Protein AF-A0A6I2R830-F1 (afdb_monomer_lite)

Sequence (159 aa):
MKRFVAVYDEAAVRDTQICKEDPNSVSPEMDDVWEDWPNAPVYIGLFAGVDEAGATKAACETESCDANCIRLIPVGDYDEEFHYLLKFAAGAEFWTNGLPAEHLRALWMSYCFHEALTVDMPEYAAKLEILFNHLPDDHSGIWWTSFQEFAKIMGKWLR

Foldseek 3Di:
DWKWFKWFFQDQQPDDWDFQDDPVVDDPPPVVRIDGPRGDTHTQDMFDDPDPVRRLVVSCVSVVDDSVRIDIDTPDPDPVLLVVLLVLQQPDDLLDQCPSVVVSLVSLVVSCVVVVNALPDPVNVVSLVVSVVSHDPPNVNDDDDDSVSSSCVSRVPGD

Secondary structure (DSSP, 8-state):
-EEEEEEEEEEESSS-EEESS-TTTS-TT-TTTEEE-TTEEEEEEEEEESSHHHHHHHHHHHHT--GGGEEEEEE-S--HHHHHHHHHHHHS-TTSSSHHHHHHHHHHHHHHHHTT--TT-HHHHHHHHHHHHTS-S--TTSS--SHHHHHHHHTTT--

Structure (mmCIF, N/CA/C/O backbone):
data_AF-A0A6I2R830-F1
#
_entry.id   AF-A0A6I2R830-F1
#
loop_
_atom_site.group_PDB
_atom_site.id
_atom_site.type_symbol
_atom_site.label_atom_id
_atom_site.label_alt_id
_atom_site.label_comp_id
_atom_site.label_asym_id
_atom_site.label_entity_id
_atom_site.label_seq_id
_atom_site.pdbx_PDB_ins_code
_atom_site.Cartn_x
_atom_site.Cartn_y
_atom_site.Cartn_z
_atom_site.occupancy
_atom_site.B_iso_or_equiv
_atom_site.auth_seq_id
_atom_site.auth_comp_id
_atom_site.auth_asym_id
_atom_site.auth_atom_id
_atom_site.pdbx_PDB_model_num
ATOM 1 N N . MET A 1 1 ? -2.235 -2.414 12.920 1.00 67.62 1 MET A N 1
ATOM 2 C CA . MET A 1 1 ? -3.506 -3.158 13.064 1.00 67.62 1 MET A CA 1
ATOM 3 C C . MET A 1 1 ? -3.464 -4.251 12.016 1.00 67.62 1 MET A C 1
ATOM 5 O O . MET A 1 1 ? -3.123 -3.935 10.886 1.00 67.62 1 MET A O 1
ATOM 9 N N . LYS A 1 2 ? -3.672 -5.513 12.387 1.00 75.81 2 LYS A N 1
ATOM 10 C CA . LYS A 1 2 ? -3.522 -6.642 11.463 1.00 75.81 2 LYS A CA 1
ATOM 11 C C . LYS A 1 2 ? -4.785 -6.801 10.632 1.00 75.81 2 LYS A C 1
ATOM 13 O O . LYS A 1 2 ? -5.882 -6.621 11.163 1.00 75.81 2 LYS A O 1
ATOM 18 N N . ARG A 1 3 ? -4.628 -7.119 9.349 1.00 83.31 3 ARG A N 1
ATOM 19 C CA . ARG A 1 3 ? -5.740 -7.359 8.426 1.00 83.31 3 ARG A CA 1
ATOM 20 C C . ARG A 1 3 ? -5.916 -8.856 8.220 1.00 83.31 3 ARG A C 1
ATOM 22 O O . ARG A 1 3 ? -4.949 -9.598 8.072 1.00 83.31 3 ARG A O 1
ATOM 29 N N . PHE A 1 4 ? -7.163 -9.288 8.194 1.00 88.44 4 PHE A N 1
ATOM 30 C CA . PHE A 1 4 ? -7.533 -10.679 8.016 1.00 88.44 4 PHE A CA 1
ATOM 31 C C . PHE A 1 4 ? -8.653 -10.770 6.992 1.00 88.44 4 PHE A C 1
ATOM 33 O O . PHE A 1 4 ? -9.605 -9.989 7.021 1.00 88.44 4 PHE A O 1
ATOM 40 N N . VAL A 1 5 ? -8.554 -11.750 6.104 1.00 89.19 5 VAL A N 1
ATOM 41 C CA . VAL A 1 5 ? -9.709 -12.230 5.353 1.00 89.19 5 VAL A CA 1
ATOM 42 C C . VAL A 1 5 ? -10.412 -13.252 6.236 1.00 89.19 5 VAL A C 1
ATOM 44 O O . VAL A 1 5 ? -9.816 -14.267 6.593 1.00 89.19 5 VAL A O 1
ATOM 47 N N . ALA A 1 6 ? -11.659 -12.975 6.609 1.00 90.44 6 ALA A N 1
ATOM 48 C CA . ALA A 1 6 ? -12.495 -13.935 7.314 1.00 90.44 6 ALA A CA 1
ATOM 49 C C . ALA A 1 6 ? -13.254 -14.791 6.300 1.00 90.44 6 ALA A C 1
ATOM 51 O O . ALA A 1 6 ? -13.840 -14.275 5.342 1.00 90.44 6 ALA A O 1
ATOM 52 N N . VAL A 1 7 ? -13.244 -16.100 6.525 1.00 89.75 7 VAL A N 1
ATOM 53 C CA . VAL A 1 7 ? -14.025 -17.065 5.755 1.00 89.75 7 VAL A CA 1
ATOM 54 C C . VAL A 1 7 ? -14.769 -17.998 6.695 1.00 89.75 7 VAL A C 1
ATOM 56 O O . VAL A 1 7 ? -14.297 -18.257 7.804 1.00 89.75 7 VAL A O 1
ATOM 59 N N . TYR A 1 8 ? -15.899 -18.537 6.248 1.00 86.31 8 TYR A N 1
ATOM 60 C CA . TYR A 1 8 ? -16.500 -19.673 6.932 1.00 86.31 8 TYR A CA 1
ATOM 61 C C . TYR A 1 8 ? -15.624 -20.913 6.750 1.00 86.31 8 TYR A C 1
ATOM 63 O O . TYR A 1 8 ? -15.217 -21.227 5.624 1.00 86.31 8 TYR A O 1
ATOM 71 N N . ASP A 1 9 ? -15.345 -21.610 7.846 1.00 71.06 9 ASP A N 1
ATOM 72 C CA . ASP A 1 9 ? -14.693 -22.914 7.809 1.00 71.06 9 ASP A CA 1
ATOM 73 C C . ASP A 1 9 ? -15.741 -23.952 7.373 1.00 71.06 9 ASP A C 1
ATOM 75 O O . ASP A 1 9 ? -16.744 -24.159 8.051 1.00 71.06 9 ASP A O 1
ATOM 79 N N . GLU A 1 10 ? -15.544 -24.535 6.186 1.00 64.75 10 GLU A N 1
ATOM 80 C CA . GLU A 1 10 ? -16.333 -25.662 5.655 1.00 64.75 10 GLU A CA 1
ATOM 81 C C . GLU A 1 10 ? -17.844 -25.406 5.436 1.00 64.75 10 GLU A C 1
ATOM 83 O O . GLU A 1 10 ? -18.690 -26.174 5.893 1.00 64.75 10 GLU A O 1
ATOM 88 N N . ALA A 1 11 ? -18.212 -24.350 4.695 1.00 59.91 11 ALA A N 1
ATOM 89 C CA . ALA A 1 11 ? -19.629 -23.997 4.492 1.00 59.91 11 ALA A CA 1
ATOM 90 C C . ALA A 1 11 ? -20.134 -23.947 3.035 1.00 59.91 11 ALA A C 1
ATOM 92 O O . ALA A 1 11 ? -21.347 -23.867 2.828 1.00 59.91 11 ALA A O 1
ATOM 93 N N . ALA A 1 12 ? -19.275 -23.992 2.010 1.00 54.06 12 ALA A N 1
ATOM 94 C CA . ALA A 1 12 ? -19.764 -23.994 0.629 1.00 54.06 12 ALA A CA 1
ATOM 95 C C . ALA A 1 12 ? -20.091 -25.419 0.187 1.00 54.06 12 ALA A C 1
ATOM 97 O O . ALA A 1 12 ? -19.193 -26.216 -0.064 1.00 54.06 12 ALA A O 1
ATOM 98 N N . VAL A 1 13 ? -21.382 -25.724 0.068 1.00 54.75 13 VAL A N 1
ATOM 99 C CA . VAL A 1 13 ? -21.826 -27.078 -0.290 1.00 54.75 13 VAL A CA 1
ATOM 100 C C . VAL A 1 13 ? -22.291 -27.212 -1.744 1.00 54.75 13 VAL A C 1
ATOM 102 O O . VAL A 1 13 ? -22.621 -28.330 -2.124 1.00 54.75 13 VAL A O 1
ATOM 105 N N . ARG A 1 14 ? -22.371 -26.133 -2.552 1.00 55.69 14 ARG A N 1
ATOM 106 C CA . ARG A 1 14 ? -22.975 -26.212 -3.910 1.00 55.69 14 ARG A CA 1
ATOM 107 C C . ARG A 1 14 ? -22.500 -25.243 -5.005 1.00 55.69 14 ARG A C 1
ATOM 109 O O . ARG A 1 14 ? -22.573 -25.621 -6.162 1.00 55.69 14 ARG A O 1
ATOM 116 N N . ASP A 1 15 ? -22.038 -24.030 -4.689 1.00 64.06 15 ASP A N 1
ATOM 117 C CA . ASP A 1 15 ? -21.883 -22.977 -5.724 1.00 64.06 15 ASP A CA 1
ATOM 118 C C . ASP A 1 15 ? -20.433 -22.720 -6.176 1.00 64.06 15 ASP A C 1
ATOM 120 O O . ASP A 1 15 ? -20.178 -21.839 -6.997 1.00 64.06 15 ASP A O 1
ATOM 124 N N . THR A 1 16 ? -19.470 -23.485 -5.656 1.00 72.19 16 THR A N 1
ATOM 125 C CA . THR A 1 16 ? -18.060 -23.393 -6.058 1.00 72.19 16 THR A CA 1
ATOM 126 C C . THR A 1 16 ? -17.653 -24.691 -6.725 1.00 72.19 16 THR A C 1
ATOM 128 O O . THR A 1 16 ? -17.671 -25.736 -6.078 1.00 72.19 16 THR A O 1
ATOM 131 N N . GLN A 1 17 ? -17.242 -24.616 -7.990 1.00 78.19 17 GLN A N 1
ATOM 132 C CA . GLN A 1 17 ? -16.786 -25.771 -8.755 1.00 78.19 17 GLN A CA 1
ATOM 133 C C . GLN A 1 17 ? -15.303 -25.660 -9.108 1.00 78.19 17 GLN A C 1
ATOM 135 O O . GLN A 1 17 ? -14.775 -24.564 -9.305 1.00 78.19 17 GLN A O 1
ATOM 140 N N . ILE A 1 18 ? -14.630 -26.804 -9.195 1.00 82.56 18 ILE A N 1
ATOM 141 C CA . ILE A 1 18 ? -13.257 -26.924 -9.680 1.00 82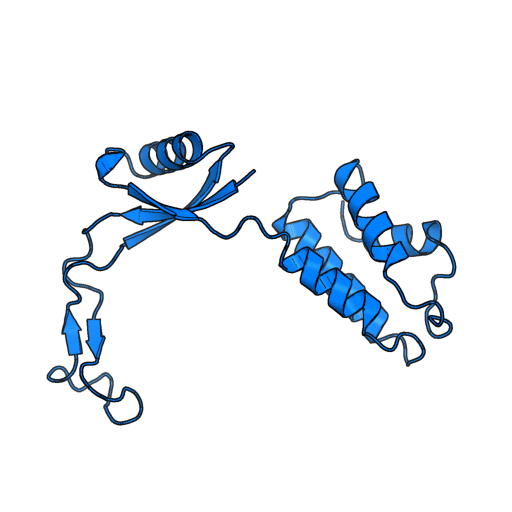.56 18 ILE A CA 1
ATOM 142 C C . ILE A 1 18 ? -13.233 -27.734 -10.978 1.00 82.56 18 ILE A C 1
ATOM 144 O O . ILE A 1 18 ? -13.949 -28.725 -11.120 1.00 82.56 18 ILE A O 1
ATOM 148 N N . CYS A 1 19 ? -12.398 -27.311 -11.925 1.00 84.94 19 CYS A N 1
ATOM 149 C CA . CYS A 1 19 ? -12.119 -28.078 -13.133 1.00 84.94 19 CYS A CA 1
ATOM 150 C C . CYS A 1 19 ? -11.105 -29.183 -12.818 1.00 84.94 19 CYS A C 1
ATOM 152 O O . CYS A 1 19 ? -10.043 -28.910 -12.255 1.00 84.94 19 CYS A O 1
ATOM 154 N N . LYS A 1 20 ? -11.412 -30.423 -13.209 1.00 85.38 20 LYS A N 1
ATOM 155 C CA . LYS A 1 20 ? -10.504 -31.576 -13.059 1.00 85.38 20 LYS A CA 1
ATOM 156 C C . LYS A 1 20 ? -9.423 -31.657 -14.134 1.00 85.38 20 LYS A C 1
ATOM 158 O O . LYS A 1 20 ? -8.455 -32.398 -13.969 1.00 85.38 20 LYS A O 1
ATOM 163 N N . GLU A 1 21 ? -9.603 -30.931 -15.230 1.00 86.38 21 GLU A N 1
ATOM 164 C CA . GLU A 1 21 ? -8.720 -30.936 -16.397 1.00 86.38 21 GLU A CA 1
ATOM 165 C C . GLU A 1 21 ? -8.015 -29.583 -16.589 1.00 86.38 21 GLU A C 1
ATOM 167 O O . GLU A 1 21 ? -8.126 -28.685 -15.752 1.00 86.38 21 GLU A O 1
ATOM 172 N N . ASP A 1 22 ? -7.258 -29.429 -17.681 1.00 81.12 22 ASP A N 1
ATOM 173 C CA . ASP A 1 22 ? -6.645 -28.145 -18.027 1.00 81.12 22 ASP A CA 1
ATOM 174 C C . ASP A 1 22 ? -7.748 -27.139 -18.410 1.00 81.12 22 ASP A C 1
ATOM 176 O O . ASP A 1 22 ? -8.406 -27.330 -19.440 1.00 81.12 22 ASP A O 1
ATOM 180 N N . PRO A 1 23 ? -7.935 -26.048 -17.642 1.00 76.62 23 PRO A N 1
ATOM 181 C CA . PRO A 1 23 ? -8.998 -25.073 -17.880 1.00 76.62 23 PRO A CA 1
ATOM 182 C C . PRO A 1 23 ? -8.865 -24.338 -19.220 1.00 76.62 23 PRO A C 1
ATOM 184 O O . PRO A 1 23 ? -9.827 -23.732 -19.678 1.00 76.62 23 PRO A O 1
ATOM 187 N N . ASN A 1 24 ? -7.700 -24.387 -19.876 1.00 82.75 24 ASN A N 1
ATOM 188 C CA . ASN A 1 24 ? -7.515 -23.818 -21.216 1.00 82.75 24 ASN A CA 1
ATOM 189 C C . ASN A 1 24 ? -7.965 -24.763 -22.339 1.00 82.75 24 ASN A C 1
ATOM 191 O O . ASN A 1 24 ? -7.975 -24.371 -23.507 1.00 82.75 24 ASN A O 1
ATOM 195 N N . SER A 1 25 ? -8.288 -26.011 -21.999 1.00 82.38 25 SER A N 1
ATOM 196 C CA . SER A 1 25 ? -8.618 -27.079 -22.945 1.00 82.38 25 SER A CA 1
ATOM 197 C C . SER A 1 25 ? -10.085 -27.517 -22.900 1.00 82.38 25 SER A C 1
ATOM 199 O O . SER A 1 25 ? -10.516 -28.262 -23.779 1.00 82.38 25 SER A O 1
ATOM 201 N N . VAL A 1 26 ? -10.861 -27.024 -21.927 1.00 80.12 26 VAL A N 1
ATOM 202 C CA . VAL A 1 26 ? -12.262 -27.403 -21.701 1.00 80.12 26 VAL A CA 1
ATOM 203 C C . VAL A 1 26 ? -13.182 -26.183 -21.628 1.00 80.12 26 VAL A C 1
ATOM 205 O O . VAL A 1 26 ? -12.778 -25.101 -21.206 1.00 80.12 26 VAL A O 1
ATOM 208 N N . SER A 1 27 ? -14.433 -26.349 -22.065 1.00 79.81 27 SER A N 1
ATOM 209 C CA . SER A 1 27 ? -15.447 -25.289 -22.001 1.00 79.81 27 SER A CA 1
ATOM 210 C C . SER A 1 27 ? -16.089 -25.223 -20.607 1.00 79.81 27 SER A C 1
ATOM 212 O O . SER A 1 27 ? -16.336 -26.270 -20.005 1.00 79.81 27 SER A O 1
ATOM 214 N N . PRO A 1 28 ? -16.462 -24.028 -20.111 1.00 75.00 28 PRO A N 1
ATOM 215 C CA . PRO A 1 28 ? -17.304 -23.884 -18.920 1.00 75.00 28 PRO A CA 1
ATOM 216 C C . PRO A 1 28 ? -18.681 -24.558 -19.035 1.00 75.00 28 PRO A C 1
ATOM 218 O O . PRO A 1 28 ? -19.337 -24.765 -18.027 1.00 75.00 28 PRO A O 1
ATOM 221 N N . GLU A 1 29 ? -19.130 -24.884 -20.250 1.00 80.31 29 GLU A N 1
ATOM 222 C CA . GLU A 1 29 ? -20.425 -25.536 -20.508 1.00 80.31 29 GLU A CA 1
ATOM 223 C C . GLU A 1 29 ? -20.364 -27.076 -20.416 1.00 80.31 29 GLU A C 1
ATOM 225 O O . GLU A 1 29 ? -21.377 -27.751 -20.593 1.00 80.31 29 GLU A O 1
ATOM 230 N N . MET A 1 30 ? -19.175 -27.652 -20.202 1.00 82.94 30 MET A N 1
ATOM 231 C CA . MET A 1 30 ? -18.969 -29.100 -20.096 1.00 82.94 30 MET A CA 1
ATOM 232 C C . MET A 1 30 ? -19.116 -29.568 -18.644 1.00 82.94 30 MET A C 1
ATOM 234 O O . MET A 1 30 ? -18.125 -29.733 -17.941 1.00 82.94 30 MET A O 1
ATOM 238 N N . ASP A 1 31 ? -20.350 -29.782 -18.187 1.00 76.38 31 ASP A N 1
ATOM 239 C CA . ASP A 1 31 ? -20.673 -30.144 -16.792 1.00 76.38 31 ASP A CA 1
ATOM 240 C C . ASP A 1 31 ? -19.952 -31.403 -16.253 1.00 76.38 31 ASP A C 1
ATOM 242 O O . ASP A 1 31 ? -19.909 -31.622 -15.046 1.00 76.38 31 ASP A O 1
ATOM 246 N N . ASP A 1 32 ? -19.389 -32.256 -17.111 1.00 83.75 32 ASP A N 1
ATOM 247 C CA . ASP A 1 32 ? -18.705 -33.496 -16.733 1.00 83.75 32 ASP A CA 1
ATOM 248 C C . ASP A 1 32 ? -17.271 -33.300 -16.212 1.00 83.75 32 ASP A C 1
ATOM 250 O O . ASP A 1 32 ? -16.761 -34.162 -15.488 1.00 83.75 32 ASP A O 1
ATOM 254 N N . VAL A 1 33 ? -16.629 -32.173 -16.537 1.00 85.19 33 VAL A N 1
ATOM 255 C CA . VAL A 1 33 ? -15.257 -31.857 -16.091 1.00 85.19 33 VAL A CA 1
ATOM 256 C C . VAL A 1 33 ? -15.205 -30.932 -14.871 1.00 85.19 33 VAL A C 1
ATOM 258 O O . VAL A 1 33 ? -14.132 -30.756 -14.282 1.00 85.19 33 VAL A O 1
ATOM 261 N N . TRP A 1 34 ? -16.351 -30.380 -14.465 1.00 82.62 34 TRP A N 1
ATOM 262 C CA . TRP A 1 34 ? -16.500 -29.525 -13.289 1.00 82.62 34 TRP A CA 1
ATOM 263 C C . TRP A 1 34 ? -17.109 -30.322 -12.132 1.00 82.62 34 TRP A C 1
ATOM 265 O O . TRP A 1 34 ? -18.086 -31.045 -12.303 1.00 82.62 34 TRP A O 1
ATOM 275 N N . GLU A 1 35 ? -16.531 -30.215 -10.936 1.00 84.56 35 GLU A N 1
ATOM 276 C CA . GLU A 1 35 ? -17.117 -30.797 -9.723 1.00 84.56 35 GLU A CA 1
ATOM 277 C C . GLU A 1 35 ? -17.246 -29.769 -8.612 1.00 84.56 35 GLU A C 1
ATOM 279 O O . GLU A 1 35 ? -16.411 -28.873 -8.494 1.00 84.56 35 GLU A O 1
ATOM 284 N N . ASP A 1 36 ? -18.255 -29.939 -7.762 1.00 81.38 36 ASP A N 1
ATOM 285 C CA . ASP A 1 36 ? -18.412 -29.133 -6.557 1.00 81.38 36 ASP A CA 1
ATOM 286 C C . ASP A 1 36 ? -17.196 -29.318 -5.647 1.00 81.38 36 ASP A C 1
ATOM 288 O O . ASP A 1 36 ? -16.765 -30.438 -5.366 1.00 81.38 36 ASP A O 1
ATOM 292 N N . TRP A 1 37 ? -16.650 -28.210 -5.157 1.00 77.12 37 TRP A N 1
ATOM 293 C CA . TRP A 1 37 ? -15.570 -28.223 -4.187 1.00 77.12 37 TRP A CA 1
ATOM 294 C C . TRP A 1 37 ? -16.172 -28.304 -2.772 1.00 77.12 37 TRP A C 1
ATOM 296 O O . TRP A 1 37 ? -16.682 -27.299 -2.269 1.00 77.12 37 TRP A O 1
ATOM 306 N N . PRO A 1 38 ? -16.117 -29.471 -2.098 1.00 69.12 38 PRO A N 1
ATOM 307 C CA . PRO A 1 38 ? -16.960 -29.766 -0.934 1.00 69.12 38 PRO A CA 1
ATOM 308 C C . PRO A 1 38 ? -16.635 -28.934 0.313 1.00 69.12 38 PRO A C 1
ATOM 310 O O . PRO A 1 38 ? -17.477 -28.808 1.195 1.00 69.12 38 PRO A O 1
ATOM 313 N N . ASN A 1 39 ? -15.433 -28.356 0.382 1.00 72.69 39 ASN A N 1
ATOM 314 C CA . ASN A 1 39 ? -14.953 -27.585 1.530 1.00 72.69 39 ASN A CA 1
ATOM 315 C C . ASN A 1 39 ? -14.524 -26.179 1.095 1.00 72.69 39 ASN A C 1
ATOM 317 O O . ASN A 1 39 ? -13.437 -25.714 1.453 1.00 72.69 39 ASN A O 1
ATOM 321 N N . ALA A 1 40 ? -15.305 -25.521 0.233 1.00 75.38 40 ALA A N 1
ATOM 322 C CA . ALA A 1 40 ? -14.897 -24.206 -0.260 1.00 75.38 40 ALA A CA 1
ATOM 323 C C . ALA A 1 40 ? -15.077 -23.192 0.871 1.00 75.38 40 ALA A C 1
ATOM 325 O O . ALA A 1 40 ? -16.165 -23.109 1.449 1.00 75.38 40 ALA A O 1
ATOM 326 N N . PRO A 1 41 ? -14.028 -22.428 1.220 1.00 76.94 41 PRO A N 1
ATOM 327 C CA . PRO A 1 41 ? -14.185 -21.354 2.179 1.00 76.94 41 PRO A CA 1
ATOM 328 C C . PRO A 1 41 ? -15.111 -20.297 1.576 1.00 76.94 41 PRO A C 1
ATOM 330 O O . PRO A 1 41 ? -14.887 -19.829 0.459 1.00 76.94 41 PRO A O 1
ATOM 333 N N . VAL A 1 42 ? -16.150 -19.916 2.314 1.00 83.38 42 VAL A N 1
ATOM 334 C CA . VAL A 1 42 ? -17.056 -18.840 1.895 1.00 83.38 42 VAL A CA 1
ATOM 335 C C . VAL A 1 42 ? -16.499 -17.528 2.418 1.00 83.38 42 VAL A C 1
ATOM 337 O O . VAL A 1 42 ? -16.301 -17.384 3.623 1.00 83.38 42 VAL A O 1
ATOM 340 N N . TYR A 1 43 ? -16.227 -16.583 1.520 1.00 84.75 43 TYR A N 1
ATOM 341 C CA . TYR A 1 43 ? -15.749 -15.256 1.894 1.00 84.75 43 TYR A CA 1
ATOM 342 C C . TYR A 1 43 ? -16.803 -14.512 2.718 1.00 84.75 43 TYR A C 1
ATOM 344 O O . TYR A 1 43 ? -17.932 -14.347 2.264 1.00 84.75 43 TYR A O 1
ATOM 352 N N . ILE A 1 44 ? -16.411 -14.051 3.906 1.00 87.06 44 ILE A N 1
ATOM 353 C CA . ILE A 1 44 ? -17.243 -13.203 4.767 1.00 87.06 44 ILE A CA 1
ATOM 354 C C . ILE A 1 44 ? -16.890 -11.736 4.519 1.00 87.06 44 ILE A C 1
ATOM 356 O O . ILE A 1 44 ? -17.749 -10.913 4.217 1.00 87.06 44 ILE A O 1
ATOM 360 N N . GLY A 1 45 ? -15.605 -11.392 4.648 1.00 85.50 45 GLY A N 1
ATOM 361 C CA . GLY A 1 45 ? -15.181 -9.998 4.617 1.00 85.50 45 GLY A CA 1
ATOM 362 C C . GLY A 1 45 ? -13.717 -9.777 4.979 1.00 85.50 45 GLY A C 1
ATOM 363 O O . GLY A 1 45 ? -12.980 -10.702 5.331 1.00 85.50 45 GLY A O 1
ATOM 364 N N . LEU A 1 46 ? -13.306 -8.512 4.894 1.00 88.31 46 LEU A N 1
ATOM 365 C CA . LEU A 1 46 ? -12.010 -8.014 5.348 1.00 88.31 46 LEU A CA 1
ATOM 366 C C . LEU A 1 46 ? -12.173 -7.371 6.725 1.00 88.31 46 LEU A C 1
ATOM 368 O O . LEU A 1 46 ? -12.941 -6.426 6.890 1.00 88.31 46 LEU A O 1
ATOM 372 N N . PHE A 1 47 ? -11.426 -7.876 7.701 1.00 87.62 47 PHE A N 1
ATOM 373 C CA . PHE A 1 47 ? -11.495 -7.438 9.090 1.00 87.62 47 PHE A CA 1
ATOM 374 C C . PHE A 1 47 ? -10.131 -6.960 9.558 1.00 87.62 47 PHE A C 1
ATOM 376 O O . PHE A 1 47 ? -9.096 -7.524 9.204 1.00 87.62 47 PHE A O 1
ATOM 383 N N . ALA A 1 48 ? -10.131 -5.915 10.376 1.00 82.38 48 ALA A N 1
ATOM 384 C CA . ALA A 1 48 ? -8.926 -5.374 10.973 1.00 82.38 48 ALA A CA 1
ATOM 385 C C . ALA A 1 48 ? -9.022 -5.488 12.500 1.00 82.38 48 ALA A C 1
ATOM 387 O O . ALA A 1 48 ? -10.037 -5.130 13.094 1.00 82.38 48 ALA A O 1
ATOM 388 N N . GLY A 1 49 ? -7.968 -6.000 13.133 1.00 77.69 49 GLY A N 1
ATOM 389 C CA . GLY A 1 49 ? -7.917 -6.250 14.574 1.00 77.69 49 GLY A CA 1
ATOM 390 C C . GLY A 1 49 ? -6.539 -5.958 15.161 1.00 77.69 49 GLY A C 1
ATOM 391 O O . GLY A 1 49 ? -5.532 -5.915 14.451 1.00 77.69 49 GLY A O 1
ATOM 392 N N . VAL A 1 50 ? -6.477 -5.722 16.473 1.00 80.12 50 VAL A N 1
ATOM 393 C CA . VAL A 1 50 ? -5.191 -5.657 17.196 1.00 80.12 50 VAL A CA 1
ATOM 394 C C . VAL A 1 50 ? -4.533 -7.042 17.213 1.00 80.12 50 VAL A C 1
ATOM 396 O O . VAL A 1 50 ? -3.317 -7.160 17.074 1.00 80.12 50 VAL A O 1
ATOM 399 N N . ASP A 1 51 ? -5.359 -8.079 17.304 1.00 83.94 51 ASP A N 1
ATOM 400 C CA . ASP A 1 51 ? -5.022 -9.492 17.253 1.00 83.94 51 ASP A CA 1
ATOM 401 C C . ASP A 1 51 ? -6.102 -10.272 16.475 1.00 83.94 51 ASP A C 1
ATOM 403 O O . ASP A 1 51 ? -7.107 -9.708 16.028 1.00 83.94 51 ASP A O 1
ATOM 407 N N . GLU A 1 52 ? -5.878 -11.575 16.297 1.00 86.50 52 GLU A N 1
ATOM 408 C CA . G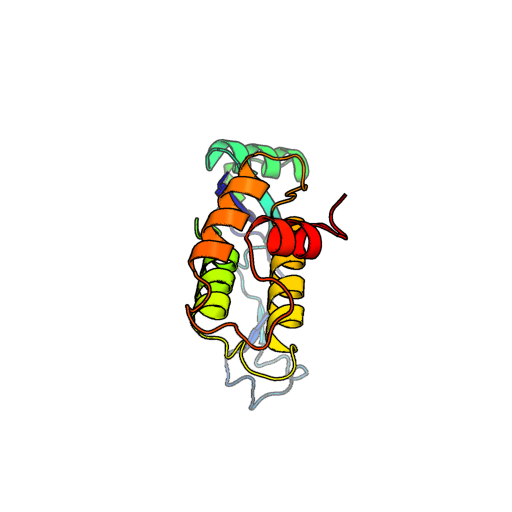LU A 1 52 ? -6.844 -12.479 15.660 1.00 86.50 52 GLU A CA 1
ATOM 409 C C . GLU A 1 52 ? -8.170 -12.524 16.428 1.00 86.50 52 GLU A C 1
ATOM 411 O O . GLU A 1 52 ? -9.229 -12.506 15.813 1.00 86.50 52 GLU A O 1
ATOM 416 N N . ALA A 1 53 ? -8.139 -12.491 17.764 1.00 89.12 53 ALA A N 1
ATOM 417 C CA . ALA A 1 53 ? -9.346 -12.557 18.588 1.00 89.12 53 ALA A CA 1
ATOM 418 C C . ALA A 1 53 ? -10.295 -11.372 18.337 1.00 89.12 53 ALA A C 1
ATOM 420 O O . ALA A 1 53 ? -11.511 -11.556 18.238 1.00 89.12 53 ALA A O 1
ATOM 421 N N . GLY A 1 54 ? -9.751 -10.161 18.196 1.00 87.38 54 GLY A N 1
ATOM 422 C CA . GLY A 1 54 ? -10.518 -8.969 17.848 1.00 87.38 54 GLY A CA 1
ATOM 423 C C . GLY A 1 54 ? -11.138 -9.058 16.453 1.00 87.38 54 GLY A C 1
ATOM 424 O O . GLY A 1 54 ? -12.307 -8.710 16.284 1.00 87.38 54 GLY A O 1
ATOM 425 N N . ALA A 1 55 ? -10.388 -9.569 15.473 1.00 88.12 55 ALA A N 1
ATOM 426 C CA . ALA A 1 55 ? -10.888 -9.759 14.113 1.00 88.12 55 ALA A CA 1
ATOM 427 C C . ALA A 1 55 ? -11.968 -10.855 14.037 1.00 88.12 55 ALA A C 1
ATOM 429 O O . ALA A 1 55 ? -12.994 -10.644 13.393 1.00 88.12 55 ALA A O 1
ATOM 430 N N . THR A 1 56 ? -11.800 -11.974 14.751 1.00 90.81 56 THR A N 1
ATOM 431 C CA . THR A 1 56 ? -12.808 -13.042 14.838 1.00 90.81 56 THR A CA 1
ATOM 432 C C . THR A 1 56 ? -14.090 -12.516 15.460 1.00 90.81 56 THR A C 1
ATOM 434 O O . THR A 1 56 ? -15.162 -12.728 14.908 1.00 90.81 56 THR A O 1
ATOM 437 N N . LYS A 1 57 ? -14.000 -11.769 16.568 1.00 90.19 57 LYS A N 1
ATOM 438 C CA . LYS A 1 57 ? -15.180 -11.189 17.219 1.00 90.19 57 LYS A CA 1
ATOM 439 C C . LYS A 1 57 ? -15.969 -10.279 16.269 1.00 90.19 57 LYS A C 1
ATOM 441 O O . LYS A 1 57 ? -17.186 -10.412 16.190 1.00 90.19 57 LYS A O 1
ATOM 446 N N . ALA A 1 58 ? -15.287 -9.398 15.537 1.00 89.38 58 ALA A N 1
ATOM 447 C CA . ALA A 1 58 ? -15.929 -8.504 14.572 1.00 89.38 58 ALA A CA 1
ATOM 448 C C . ALA A 1 58 ? -16.606 -9.269 13.417 1.00 89.38 58 ALA A C 1
ATOM 450 O O . ALA A 1 58 ? -17.698 -8.899 12.977 1.00 89.38 58 ALA A O 1
ATOM 451 N N . ALA A 1 59 ? -15.987 -10.359 12.959 1.00 89.62 59 ALA A N 1
ATOM 452 C CA . ALA A 1 59 ? -16.568 -11.222 11.939 1.00 89.62 59 ALA A CA 1
ATOM 453 C C . ALA A 1 59 ? -17.801 -11.982 12.468 1.00 89.62 59 ALA A C 1
ATOM 455 O O . ALA A 1 59 ? -18.840 -11.983 11.809 1.00 89.62 59 ALA A O 1
ATOM 456 N N . CYS A 1 60 ? -17.747 -12.519 13.694 1.00 89.88 60 CYS A N 1
ATOM 457 C CA . CYS A 1 60 ? -18.887 -13.179 14.342 1.00 89.88 60 CYS A CA 1
ATOM 458 C C . CYS A 1 60 ? -20.071 -12.233 14.555 1.00 89.88 60 CYS A C 1
ATOM 460 O O . CYS A 1 60 ? -21.216 -12.635 14.382 1.00 89.88 60 CYS A O 1
ATOM 462 N N . GLU A 1 61 ? -19.810 -10.984 14.951 1.00 89.88 61 GLU A N 1
ATOM 463 C CA . GLU A 1 61 ? -20.856 -9.976 15.153 1.00 89.88 61 GLU A CA 1
ATOM 464 C C . GLU A 1 61 ? -21.553 -9.608 13.836 1.00 89.88 61 GLU A C 1
ATOM 466 O O . GLU A 1 61 ? -22.773 -9.456 13.818 1.00 89.88 61 GLU A O 1
ATOM 471 N N . THR A 1 62 ? -20.797 -9.517 12.736 1.00 87.31 62 THR A N 1
ATOM 472 C CA . THR A 1 62 ? -21.340 -9.244 11.393 1.00 87.31 62 THR A CA 1
ATOM 473 C C . THR A 1 62 ? -22.260 -10.368 10.919 1.00 87.31 62 THR A C 1
ATOM 475 O O . THR A 1 62 ? -23.370 -10.114 10.457 1.00 87.31 62 THR A O 1
ATOM 478 N N . GLU A 1 63 ? -21.818 -11.612 11.082 1.00 86.69 63 GLU A N 1
ATOM 479 C CA . GLU A 1 63 ? -22.495 -12.791 10.536 1.00 86.69 63 GLU A CA 1
ATOM 480 C C . GLU A 1 63 ? -23.460 -13.474 11.518 1.00 86.69 63 GLU A C 1
ATOM 482 O O . GLU A 1 63 ? -24.191 -14.390 11.148 1.00 86.69 63 GLU A O 1
ATOM 487 N N . SER A 1 64 ? -23.485 -13.040 12.782 1.00 88.25 64 SER A N 1
ATOM 488 C CA . SER A 1 64 ? -24.234 -13.695 13.864 1.00 88.25 64 SER A CA 1
ATOM 489 C C . SER A 1 64 ? -23.914 -15.195 14.006 1.00 88.25 64 SER A C 1
ATOM 491 O O . SER A 1 64 ? -24.810 -16.008 14.239 1.00 88.25 64 SER A O 1
ATOM 493 N N . CYS A 1 65 ? -22.636 -15.566 13.873 1.00 83.44 65 CYS A N 1
ATOM 494 C CA . CYS A 1 65 ? -22.162 -16.952 13.934 1.00 83.44 65 CYS A CA 1
ATOM 495 C C . CYS A 1 65 ? -21.179 -17.201 15.094 1.00 83.44 65 CYS A C 1
ATOM 497 O O . CYS A 1 65 ? -20.701 -16.275 15.754 1.00 83.44 65 CYS A O 1
ATOM 499 N N . ASP A 1 66 ? -20.916 -18.478 15.384 1.00 87.12 66 ASP A N 1
ATOM 500 C CA . ASP A 1 66 ? -19.950 -18.877 16.410 1.00 87.12 66 ASP A CA 1
ATOM 501 C C . ASP A 1 66 ? -18.510 -18.690 15.906 1.00 87.12 66 ASP A C 1
ATOM 503 O O . ASP A 1 66 ? -18.222 -18.888 14.726 1.00 87.12 66 ASP A O 1
ATOM 507 N N . ALA A 1 67 ? -17.583 -18.349 16.805 1.00 85.81 67 ALA A N 1
ATOM 508 C CA . ALA A 1 67 ? -16.172 -18.149 16.462 1.00 85.81 67 ALA A CA 1
ATOM 509 C C . ALA A 1 67 ? -15.512 -19.388 15.840 1.00 85.81 67 ALA A C 1
ATOM 511 O O . ALA A 1 67 ? -14.610 -19.240 15.021 1.00 85.81 67 ALA A O 1
ATOM 512 N N . ASN A 1 68 ? -15.981 -20.593 16.177 1.00 87.44 68 ASN A N 1
ATOM 513 C CA . ASN A 1 68 ? -15.478 -21.836 15.593 1.00 87.44 68 ASN A CA 1
ATOM 514 C C . ASN A 1 68 ? -15.879 -22.012 14.121 1.00 87.44 68 ASN A C 1
ATOM 516 O O . ASN A 1 68 ? -15.314 -22.860 13.441 1.00 87.44 68 ASN A O 1
ATOM 520 N N . CYS A 1 69 ? -16.844 -21.233 13.625 1.00 86.19 69 CYS A N 1
ATOM 521 C CA . CYS A 1 69 ? -17.235 -21.239 12.219 1.00 86.19 69 CYS A CA 1
ATOM 522 C C . CYS A 1 69 ? -16.361 -20.316 11.363 1.00 86.19 69 CYS A C 1
ATOM 524 O O . CYS A 1 69 ? -16.521 -20.317 10.146 1.00 86.19 69 CYS A O 1
ATOM 526 N N . ILE A 1 70 ? -15.480 -19.508 11.967 1.00 88.62 70 ILE A N 1
ATOM 527 C CA . ILE A 1 70 ? -14.680 -18.507 11.260 1.00 88.62 70 ILE A CA 1
ATOM 528 C C . ILE A 1 70 ? -13.217 -18.918 11.245 1.00 88.62 70 ILE A C 1
ATOM 530 O O . ILE A 1 70 ? -12.569 -19.032 12.285 1.00 88.62 70 ILE A O 1
ATOM 534 N N . ARG A 1 71 ? -12.661 -19.011 10.040 1.00 90.00 71 ARG A N 1
ATOM 535 C CA . ARG A 1 71 ? -11.221 -19.086 9.826 1.00 90.00 71 ARG A CA 1
ATOM 536 C C . ARG A 1 71 ? -10.710 -17.732 9.355 1.00 90.00 71 ARG A C 1
ATOM 538 O O . ARG A 1 71 ? -11.203 -17.168 8.379 1.00 90.00 71 ARG A O 1
ATOM 545 N N . LEU A 1 72 ? -9.694 -17.216 10.039 1.00 89.44 72 LEU A N 1
ATOM 546 C CA . LEU A 1 72 ? -8.990 -16.011 9.616 1.00 89.44 72 LEU A CA 1
ATOM 547 C C . LEU A 1 72 ? -7.773 -16.387 8.776 1.00 89.44 72 LEU A C 1
ATOM 549 O O . LEU A 1 72 ? -6.950 -17.212 9.169 1.00 89.44 72 LEU A O 1
ATOM 553 N N . ILE A 1 73 ? -7.652 -15.757 7.616 1.00 88.06 73 ILE A N 1
ATOM 554 C CA . ILE A 1 73 ? -6.464 -15.817 6.774 1.00 88.06 73 ILE A CA 1
ATOM 555 C C . ILE A 1 73 ? -5.729 -14.491 6.980 1.00 88.06 73 ILE A C 1
ATOM 557 O O . ILE A 1 73 ? -6.282 -13.448 6.616 1.00 88.06 73 ILE A O 1
ATOM 561 N N . PRO A 1 74 ? -4.523 -14.488 7.579 1.00 84.25 74 PRO A N 1
ATOM 562 C CA . PRO A 1 74 ? -3.761 -13.261 7.738 1.00 84.25 74 PRO A CA 1
ATOM 563 C C . PRO A 1 74 ? -3.436 -12.705 6.356 1.00 84.25 74 PRO A C 1
ATOM 565 O O . PRO A 1 74 ? -2.808 -13.367 5.528 1.00 84.25 74 PRO A O 1
ATOM 568 N N . VAL A 1 75 ? -3.870 -11.475 6.115 1.00 76.69 75 VAL A N 1
ATOM 569 C CA . VAL A 1 75 ? -3.338 -10.672 5.022 1.00 76.69 75 VAL A CA 1
ATOM 570 C C . VAL A 1 75 ? -2.020 -10.150 5.572 1.00 76.69 75 VAL A C 1
ATOM 572 O O . VAL A 1 75 ? -2.024 -9.546 6.643 1.00 76.69 75 VAL A O 1
ATOM 575 N N . GLY A 1 76 ? -0.903 -10.513 4.935 1.00 64.81 76 GLY A N 1
ATOM 576 C CA . GLY A 1 76 ? 0.439 -10.297 5.481 1.00 64.81 76 GLY A CA 1
ATOM 577 C C . GLY A 1 76 ? 0.618 -8.907 6.100 1.00 64.81 76 GLY A C 1
ATOM 578 O O . GLY A 1 76 ? 0.070 -7.927 5.607 1.00 64.81 76 GLY A O 1
ATOM 579 N N . ASP A 1 77 ? 1.418 -8.821 7.168 1.00 63.53 77 ASP A N 1
ATOM 580 C CA . ASP A 1 77 ? 1.720 -7.573 7.902 1.00 63.53 77 ASP A CA 1
ATOM 581 C C . ASP A 1 77 ? 2.503 -6.541 7.070 1.00 63.53 77 ASP A C 1
ATOM 583 O O . ASP A 1 77 ? 2.999 -5.539 7.591 1.00 63.53 77 ASP A O 1
ATOM 587 N N . TYR A 1 78 ? 2.665 -6.774 5.774 1.00 55.53 78 TYR A N 1
ATOM 588 C CA . TYR A 1 78 ? 3.475 -5.905 4.972 1.00 55.53 78 TYR A CA 1
ATOM 589 C C . TYR A 1 78 ? 2.666 -4.687 4.573 1.00 55.53 78 TYR A C 1
ATOM 591 O O . TYR A 1 78 ? 1.663 -4.747 3.866 1.00 55.53 78 TYR A O 1
ATOM 599 N N . ASP A 1 79 ? 3.234 -3.557 4.960 1.00 69.06 79 ASP A N 1
ATOM 600 C CA . ASP A 1 79 ? 3.267 -2.302 4.227 1.00 69.06 79 ASP A CA 1
ATOM 601 C C . ASP A 1 79 ? 3.799 -2.558 2.791 1.00 69.06 79 ASP A C 1
ATOM 603 O O . ASP A 1 79 ? 4.773 -1.957 2.365 1.00 69.06 79 ASP A O 1
ATOM 607 N N . GLU A 1 80 ? 3.263 -3.553 2.080 1.00 78.12 80 GLU A N 1
ATOM 608 C CA . GLU A 1 80 ? 3.693 -4.095 0.790 1.00 78.12 80 GLU A CA 1
ATOM 609 C C . GLU A 1 80 ? 3.422 -3.055 -0.291 1.00 78.12 80 GLU A C 1
ATOM 611 O O . GLU A 1 80 ? 4.259 -2.820 -1.159 1.00 78.12 80 GLU A O 1
ATOM 616 N N . GLU A 1 81 ? 2.297 -2.350 -0.159 1.00 86.88 81 GLU A N 1
ATOM 617 C CA . GLU A 1 81 ? 1.972 -1.176 -0.959 1.00 86.88 81 GLU A CA 1
ATOM 618 C C . GLU A 1 81 ? 2.969 -0.037 -0.703 1.00 86.88 81 GLU A C 1
ATOM 620 O O . GLU A 1 81 ? 3.464 0.571 -1.653 1.00 86.88 81 GLU A O 1
ATOM 625 N N . PHE A 1 82 ? 3.362 0.202 0.554 1.00 91.69 82 PHE A N 1
ATOM 626 C CA . PHE A 1 82 ? 4.386 1.203 0.855 1.00 91.69 82 PHE A CA 1
ATOM 627 C C . PHE A 1 82 ? 5.779 0.766 0.386 1.00 91.69 82 PHE A C 1
ATOM 629 O O . PHE A 1 82 ? 6.503 1.562 -0.195 1.00 91.69 82 PHE A O 1
ATOM 636 N N . HIS A 1 83 ? 6.155 -0.504 0.542 1.00 90.94 83 HIS A N 1
ATOM 637 C CA . HIS A 1 83 ? 7.407 -1.059 0.021 1.00 90.94 83 HIS A CA 1
ATOM 638 C C . HIS A 1 83 ? 7.458 -0.979 -1.501 1.00 90.94 83 HIS A C 1
ATOM 640 O O . HIS A 1 83 ? 8.507 -0.669 -2.066 1.00 90.94 83 HIS A O 1
ATOM 646 N N . TYR A 1 84 ? 6.335 -1.234 -2.172 1.00 91.88 84 TYR A N 1
ATOM 647 C CA . TYR A 1 84 ? 6.206 -1.025 -3.605 1.00 91.88 84 TYR A CA 1
ATOM 648 C C . TYR A 1 84 ? 6.430 0.448 -3.961 1.00 91.88 84 TYR A C 1
ATOM 650 O O . TYR A 1 84 ? 7.225 0.738 -4.854 1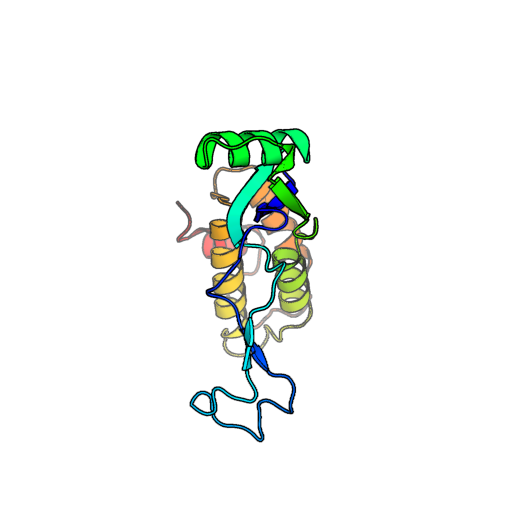.00 91.88 84 TYR A O 1
ATOM 658 N N . LEU A 1 85 ? 5.810 1.371 -3.219 1.00 94.38 85 LEU A N 1
ATOM 659 C CA . LEU A 1 85 ? 6.024 2.817 -3.332 1.00 94.38 85 LEU A CA 1
ATOM 660 C C . LEU A 1 85 ? 7.500 3.200 -3.169 1.00 94.38 85 LEU A C 1
ATOM 662 O O . LEU A 1 85 ? 8.027 3.924 -4.009 1.00 94.38 85 LEU A O 1
ATOM 666 N N . LEU A 1 86 ? 8.188 2.679 -2.148 1.00 95.25 86 LEU A N 1
ATOM 667 C CA . LEU A 1 86 ? 9.615 2.929 -1.919 1.00 95.25 86 LEU A CA 1
ATOM 668 C C . LEU A 1 86 ? 10.477 2.364 -3.052 1.00 95.25 86 LEU A C 1
ATOM 670 O O . LEU A 1 86 ? 11.392 3.032 -3.527 1.00 95.25 86 LEU A O 1
ATOM 674 N N . LYS A 1 87 ? 10.168 1.156 -3.534 1.00 94.81 87 LYS A N 1
ATOM 675 C CA . LYS A 1 87 ? 10.868 0.538 -4.667 1.00 94.81 87 LYS A CA 1
ATOM 676 C C . LYS A 1 87 ? 10.671 1.338 -5.954 1.00 94.81 87 LYS A C 1
ATOM 678 O O . LYS A 1 87 ? 11.620 1.497 -6.720 1.00 94.81 87 LYS A O 1
ATOM 683 N N . PHE A 1 88 ? 9.461 1.841 -6.190 1.00 95.25 88 PHE A N 1
ATOM 684 C CA . PHE A 1 88 ? 9.170 2.719 -7.316 1.00 95.25 88 PHE A CA 1
ATOM 685 C C . PHE A 1 88 ? 9.931 4.044 -7.184 1.00 95.25 88 PHE A C 1
ATOM 687 O O . PHE A 1 88 ? 10.620 4.439 -8.119 1.00 95.25 88 PHE A O 1
ATOM 694 N N . ALA A 1 89 ? 9.870 4.690 -6.017 1.00 94.12 89 ALA A N 1
ATOM 695 C CA . ALA A 1 89 ? 10.569 5.942 -5.737 1.00 94.12 89 ALA A CA 1
ATOM 696 C C . ALA A 1 89 ? 12.090 5.821 -5.914 1.00 94.12 89 ALA A C 1
ATOM 698 O O . ALA A 1 89 ? 12.694 6.709 -6.495 1.00 94.12 89 ALA A O 1
ATOM 699 N N . ALA A 1 90 ? 12.703 4.713 -5.497 1.00 93.19 90 ALA A N 1
ATOM 700 C CA . ALA A 1 90 ? 14.141 4.503 -5.666 1.00 93.19 90 ALA A CA 1
ATOM 701 C C . ALA A 1 90 ? 14.548 4.141 -7.108 1.00 93.19 90 ALA A C 1
ATOM 703 O O . ALA A 1 90 ? 15.671 4.423 -7.521 1.00 93.19 90 ALA A O 1
ATOM 704 N N . GLY A 1 91 ? 13.670 3.470 -7.863 1.00 91.62 91 GLY A N 1
ATOM 705 C CA . GLY A 1 91 ? 13.995 2.918 -9.182 1.00 91.62 91 GLY A CA 1
ATOM 706 C C . GLY A 1 91 ? 13.540 3.752 -10.380 1.00 91.62 91 GLY A C 1
ATOM 707 O O . GLY A 1 91 ? 13.949 3.459 -11.502 1.00 91.62 91 GLY A O 1
ATOM 708 N N . ALA A 1 92 ? 12.669 4.740 -10.183 1.00 90.94 92 ALA A N 1
ATOM 709 C CA . ALA A 1 92 ? 12.098 5.509 -11.279 1.00 90.94 92 ALA A CA 1
ATOM 710 C C . ALA A 1 92 ? 13.031 6.628 -11.779 1.00 90.94 92 ALA A C 1
ATOM 712 O O . ALA A 1 92 ? 13.734 7.292 -11.020 1.00 90.94 92 ALA A O 1
ATOM 713 N N . GLU A 1 93 ? 12.997 6.877 -13.088 1.00 89.25 93 GLU A N 1
ATOM 714 C CA . GLU A 1 93 ? 13.833 7.876 -13.761 1.00 89.25 93 GLU A CA 1
ATOM 715 C C . GLU A 1 93 ? 13.196 9.275 -13.717 1.00 89.25 93 GLU A C 1
ATOM 717 O O . GLU A 1 93 ? 12.575 9.743 -14.675 1.00 89.25 93 GLU A O 1
ATOM 722 N N . PHE A 1 94 ? 13.345 9.972 -12.590 1.00 86.75 94 PHE A N 1
ATOM 723 C CA . PHE A 1 94 ? 12.741 11.295 -12.372 1.00 86.75 94 PHE A CA 1
ATOM 724 C C . PHE A 1 94 ? 13.360 12.449 -13.179 1.00 86.75 94 PHE A C 1
ATOM 726 O O . PHE A 1 94 ? 12.808 13.545 -13.200 1.00 86.75 94 PHE A O 1
ATOM 733 N N . TRP A 1 95 ? 14.470 12.223 -13.881 1.00 78.81 95 TRP A N 1
ATOM 734 C CA . TRP A 1 95 ? 15.082 13.200 -14.792 1.00 78.81 95 TRP A CA 1
ATOM 735 C C . TRP A 1 95 ? 14.324 13.351 -16.132 1.00 78.81 95 TRP A C 1
ATOM 737 O O . TRP A 1 95 ? 14.692 14.173 -16.970 1.00 78.81 95 TRP A O 1
ATOM 747 N N . THR A 1 96 ? 13.262 12.567 -16.347 1.00 76.31 96 THR A N 1
ATOM 748 C CA . THR A 1 96 ? 12.439 12.555 -17.570 1.00 76.31 96 THR A CA 1
ATOM 749 C C . THR A 1 96 ? 11.308 13.606 -17.546 1.00 76.31 96 THR A C 1
ATOM 751 O O . THR A 1 96 ? 11.331 14.557 -16.772 1.00 76.31 96 THR A O 1
ATOM 754 N N . ASN A 1 97 ? 10.294 13.474 -18.413 1.00 77.50 97 ASN A N 1
ATOM 755 C CA . ASN A 1 97 ? 9.216 14.447 -18.673 1.00 77.50 97 ASN A CA 1
ATOM 756 C C . ASN A 1 97 ? 8.166 14.614 -17.543 1.00 77.50 97 ASN A C 1
ATOM 758 O O . ASN A 1 97 ? 7.008 14.926 -17.825 1.00 77.50 97 ASN A O 1
ATOM 762 N N . GLY A 1 98 ? 8.532 14.373 -16.282 1.00 83.06 98 GLY A N 1
ATOM 763 C CA . GLY A 1 98 ? 7.645 14.494 -15.120 1.00 83.06 98 GLY A CA 1
ATOM 764 C C . GLY A 1 98 ? 6.608 13.372 -14.960 1.00 83.06 98 GLY A C 1
ATOM 765 O O . GLY A 1 98 ? 5.948 13.306 -13.924 1.00 83.06 98 GLY A O 1
ATOM 766 N N . LEU A 1 99 ? 6.483 12.444 -15.919 1.00 89.50 99 LEU A N 1
ATOM 767 C CA . LEU A 1 99 ? 5.547 11.315 -15.828 1.00 89.50 99 LEU A CA 1
ATOM 768 C C . LEU A 1 99 ? 5.780 10.433 -14.582 1.00 89.50 99 LEU A C 1
ATOM 770 O O . LEU A 1 99 ? 4.798 10.097 -13.914 1.00 89.50 99 LEU A O 1
ATOM 774 N N . PRO A 1 100 ? 7.028 10.095 -14.193 1.00 91.44 100 PRO A N 1
ATOM 775 C CA . PRO A 1 100 ? 7.266 9.334 -12.968 1.00 91.44 100 PRO A CA 1
ATOM 776 C C . PRO A 1 100 ? 6.821 10.059 -11.694 1.00 91.44 100 PRO A C 1
ATOM 778 O O . PRO A 1 100 ? 6.400 9.406 -10.744 1.00 91.44 100 PRO A O 1
ATOM 781 N N . ALA A 1 101 ? 6.853 11.395 -11.678 1.00 90.56 101 ALA A N 1
ATOM 782 C CA . ALA A 1 101 ? 6.385 12.190 -10.543 1.00 90.56 101 ALA A CA 1
ATOM 783 C C . ALA A 1 101 ? 4.866 12.114 -10.377 1.00 90.56 101 ALA A C 1
ATOM 785 O O . ALA A 1 101 ? 4.375 11.925 -9.264 1.00 90.56 101 ALA A O 1
ATOM 786 N N . GLU A 1 102 ? 4.119 12.212 -11.479 1.00 91.25 102 GLU A N 1
ATOM 787 C CA . GLU A 1 102 ? 2.663 12.042 -11.451 1.00 91.25 102 GLU A CA 1
ATOM 788 C C . GLU A 1 102 ? 2.274 10.602 -11.088 1.00 91.25 102 GLU A C 1
ATOM 790 O O . GLU A 1 102 ? 1.335 10.398 -10.318 1.00 91.25 102 GLU A O 1
ATOM 795 N N . HIS A 1 103 ? 3.027 9.600 -11.559 1.00 93.94 103 HIS A N 1
ATOM 796 C CA . HIS A 1 103 ? 2.804 8.206 -11.169 1.00 93.94 103 HIS A CA 1
ATOM 797 C C . HIS A 1 103 ? 3.075 7.987 -9.674 1.00 93.94 103 HIS A C 1
ATOM 799 O O . HIS A 1 103 ? 2.220 7.446 -8.975 1.00 93.94 103 HIS A O 1
ATOM 805 N N . LEU A 1 104 ? 4.203 8.482 -9.152 1.00 94.69 104 LEU A N 1
ATOM 806 C CA . LEU A 1 104 ? 4.513 8.418 -7.721 1.00 94.69 104 LEU A CA 1
ATOM 807 C C . LEU A 1 104 ? 3.393 9.044 -6.880 1.00 94.69 104 LEU A C 1
ATOM 809 O O . LEU A 1 104 ? 2.976 8.489 -5.865 1.00 94.69 104 LEU A O 1
ATOM 813 N N . ARG A 1 105 ? 2.874 10.190 -7.325 1.00 93.69 105 ARG A N 1
ATOM 814 C CA . ARG A 1 105 ? 1.780 10.892 -6.658 1.00 93.69 105 ARG A CA 1
ATOM 815 C C . ARG A 1 105 ? 0.471 10.107 -6.684 1.00 93.69 105 ARG A C 1
ATOM 817 O O . ARG A 1 105 ? -0.232 10.082 -5.678 1.00 93.69 105 ARG A O 1
ATOM 824 N N . ALA A 1 106 ? 0.141 9.466 -7.803 1.00 94.38 106 ALA A N 1
ATOM 825 C CA . ALA A 1 106 ? -1.032 8.601 -7.904 1.00 94.38 106 ALA A CA 1
ATOM 826 C C . ALA A 1 106 ? -0.935 7.401 -6.950 1.00 94.38 106 ALA A C 1
ATOM 828 O O . ALA A 1 106 ? -1.891 7.122 -6.227 1.00 94.38 106 ALA A O 1
ATOM 829 N N . LEU A 1 107 ? 0.233 6.753 -6.894 1.00 95.25 107 LEU A N 1
ATOM 830 C CA . LEU A 1 107 ? 0.497 5.642 -5.976 1.00 95.25 107 LEU A CA 1
ATOM 831 C C . LEU A 1 107 ? 0.380 6.082 -4.513 1.00 95.25 107 LEU A C 1
ATOM 833 O O . LEU A 1 107 ? -0.271 5.412 -3.720 1.00 95.25 107 LEU A O 1
ATOM 837 N N . TRP A 1 108 ? 0.943 7.241 -4.165 1.00 95.69 108 TRP A N 1
ATOM 838 C CA . TRP A 1 108 ? 0.825 7.796 -2.818 1.00 95.69 108 TRP A CA 1
ATOM 839 C C . TRP A 1 108 ? -0.627 8.068 -2.420 1.00 95.69 108 TRP A C 1
ATOM 841 O O . TRP A 1 108 ? -1.036 7.702 -1.324 1.00 95.69 108 TRP A O 1
ATOM 851 N N . MET A 1 109 ? -1.428 8.667 -3.308 1.00 94.12 109 MET A N 1
ATOM 852 C CA . MET A 1 109 ? -2.845 8.915 -3.021 1.00 94.12 109 MET A CA 1
ATOM 853 C C . MET A 1 109 ? -3.631 7.614 -2.822 1.00 94.12 109 MET A C 1
ATOM 855 O O . MET A 1 109 ? -4.437 7.544 -1.900 1.00 94.12 109 MET A O 1
ATOM 859 N N . SER A 1 110 ? -3.384 6.594 -3.654 1.00 92.06 110 SER A N 1
ATOM 860 C CA . SER A 1 110 ? -3.978 5.257 -3.493 1.00 92.06 110 SER A CA 1
ATOM 861 C C . SER A 1 110 ? -3.673 4.689 -2.109 1.00 92.06 110 SER A C 1
ATOM 863 O O . SER A 1 110 ? -4.588 4.357 -1.358 1.00 92.06 110 SER A O 1
ATOM 865 N N . TYR A 1 111 ? -2.393 4.697 -1.736 1.00 92.31 111 TYR A N 1
ATOM 866 C CA . TYR A 1 111 ? -1.934 4.225 -0.438 1.00 92.31 111 TYR A CA 1
ATOM 867 C C . TYR A 1 111 ? -2.591 4.978 0.726 1.00 92.31 111 TYR A C 1
ATOM 869 O O . TYR A 1 11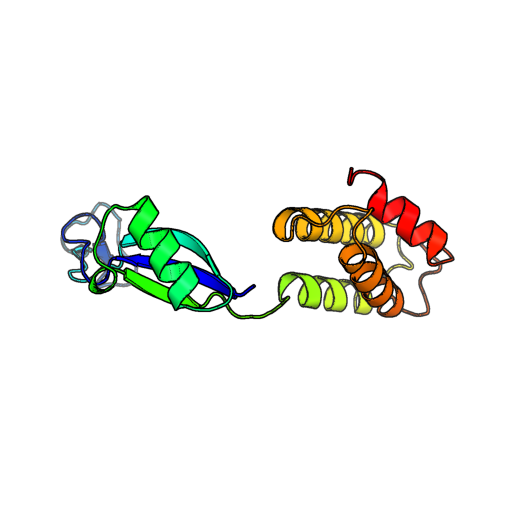1 ? -3.097 4.365 1.664 1.00 92.31 111 TYR A O 1
ATOM 877 N N . CYS A 1 112 ? -2.665 6.312 0.653 1.00 92.75 112 CYS A N 1
ATOM 878 C CA . CYS A 1 112 ? -3.343 7.099 1.680 1.00 92.75 112 CYS A CA 1
ATOM 879 C C . CYS A 1 112 ? -4.830 6.744 1.811 1.00 92.75 112 CYS A C 1
ATOM 881 O O . CYS A 1 112 ? -5.344 6.754 2.925 1.00 92.75 112 CYS A O 1
ATOM 883 N N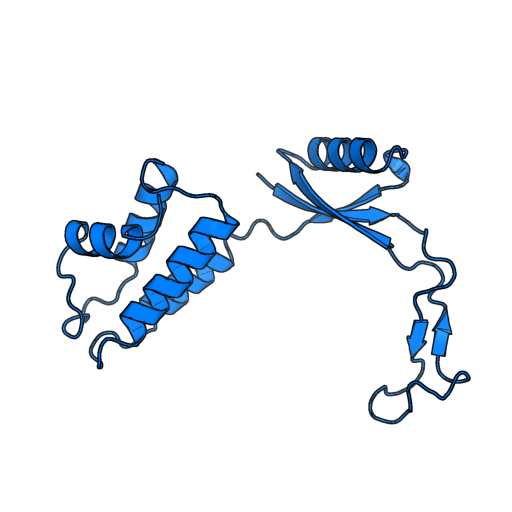 . PHE A 1 113 ? -5.523 6.400 0.722 1.00 87.75 113 PHE A N 1
ATOM 884 C CA . PHE A 1 113 ? -6.916 5.957 0.802 1.00 87.75 113 PHE A CA 1
ATOM 885 C C . PHE A 1 113 ? -7.061 4.563 1.412 1.00 87.75 113 PHE A C 1
ATOM 887 O O . PHE A 1 113 ? -7.964 4.356 2.220 1.00 87.75 113 PHE A O 1
ATOM 894 N N . HIS A 1 114 ? -6.170 3.627 1.085 1.00 86.19 114 HIS A N 1
ATOM 895 C CA . HIS A 1 114 ? -6.194 2.278 1.658 1.00 86.19 114 HIS A CA 1
ATOM 896 C C . HIS A 1 114 ? -5.841 2.249 3.151 1.00 86.19 114 HIS A C 1
ATOM 898 O O . HIS A 1 114 ? -6.360 1.413 3.895 1.00 86.19 114 HIS A O 1
ATOM 904 N N . GLU A 1 115 ? -4.986 3.170 3.598 1.00 85.81 115 GLU A N 1
ATOM 905 C CA . GLU A 1 115 ? -4.581 3.307 5.003 1.00 85.81 115 GLU A CA 1
ATOM 906 C C . GLU A 1 115 ? -5.350 4.403 5.760 1.00 85.81 115 GLU A C 1
ATOM 908 O O . GLU A 1 115 ? -5.064 4.664 6.926 1.00 85.81 115 GLU A O 1
ATOM 913 N N . ALA A 1 116 ? -6.337 5.042 5.121 1.00 87.75 116 ALA A N 1
ATOM 914 C CA . ALA A 1 116 ? -7.114 6.153 5.680 1.00 87.75 116 ALA A CA 1
ATOM 915 C C . ALA A 1 116 ? -6.246 7.293 6.268 1.00 87.75 116 ALA A C 1
ATOM 917 O O . ALA A 1 116 ? -6.606 7.914 7.270 1.00 87.75 116 ALA A O 1
ATOM 918 N N . LEU A 1 117 ? -5.106 7.583 5.633 1.00 90.44 117 LEU A N 1
ATOM 919 C CA . LEU A 1 117 ? -4.176 8.634 6.041 1.00 90.44 117 LEU A CA 1
ATOM 920 C C . LEU A 1 117 ? -4.629 10.001 5.520 1.00 90.44 117 LEU A C 1
ATOM 922 O O . LEU A 1 117 ? -4.848 10.184 4.321 1.00 90.44 117 LEU A O 1
ATOM 926 N N . THR A 1 118 ? -4.681 10.992 6.411 1.00 90.44 118 THR A N 1
ATOM 927 C CA . THR A 1 118 ? -4.918 12.399 6.055 1.00 90.44 118 THR A CA 1
ATOM 928 C C . THR A 1 118 ? -3.693 13.258 6.358 1.00 90.44 118 THR A C 1
ATOM 930 O O . THR A 1 118 ? -2.839 12.890 7.166 1.00 90.44 118 THR A O 1
ATOM 933 N N . VAL A 1 119 ? -3.605 14.428 5.715 1.00 91.75 119 VAL A N 1
ATOM 934 C CA . VAL A 1 119 ? -2.447 15.339 5.818 1.00 91.75 119 VAL A CA 1
ATOM 935 C C . VAL A 1 119 ? -2.145 15.815 7.243 1.00 91.75 119 VAL A C 1
ATOM 937 O O . VAL A 1 119 ? -1.005 16.173 7.532 1.00 91.75 119 VAL A O 1
ATOM 940 N N . ASP A 1 120 ? -3.143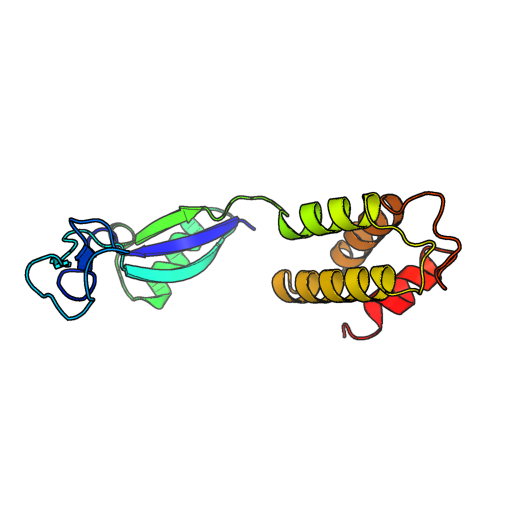 15.794 8.128 1.00 92.00 120 ASP A N 1
ATOM 941 C CA . ASP A 1 120 ? -3.023 16.234 9.520 1.00 92.00 120 ASP A CA 1
ATOM 942 C C . ASP A 1 120 ? -2.517 15.123 10.460 1.00 92.00 120 ASP A C 1
ATOM 944 O O . ASP A 1 120 ? -2.248 15.372 11.638 1.00 92.00 120 ASP A O 1
ATOM 948 N N . MET A 1 121 ? -2.383 13.885 9.970 1.00 91.44 121 MET A N 1
ATOM 949 C CA . MET A 1 121 ? -1.923 12.761 10.781 1.00 91.44 121 MET A CA 1
ATOM 950 C C . MET A 1 121 ? -0.389 12.741 10.900 1.00 91.44 121 MET A C 1
ATOM 952 O O . MET A 1 121 ? 0.316 12.864 9.896 1.00 91.44 121 MET A O 1
ATOM 956 N N . PRO A 1 122 ? 0.175 12.488 12.097 1.00 91.38 122 PRO A N 1
ATOM 957 C CA . PRO A 1 122 ? 1.626 12.357 12.260 1.00 91.38 122 PRO A CA 1
ATOM 958 C C . PRO A 1 122 ? 2.196 11.166 11.473 1.00 91.38 122 PRO A C 1
ATOM 960 O O . PRO A 1 122 ? 3.323 11.229 10.989 1.00 91.38 122 PRO A O 1
ATOM 963 N N . GLU A 1 123 ? 1.408 10.102 11.299 1.00 91.31 123 GLU A N 1
ATOM 964 C CA . GLU A 1 123 ? 1.789 8.934 10.501 1.00 91.31 123 GLU A CA 1
ATOM 965 C C . GLU A 1 123 ? 1.933 9.268 9.010 1.00 91.31 123 GLU A C 1
ATOM 967 O O . GLU A 1 123 ? 2.890 8.825 8.374 1.00 91.31 123 GLU A O 1
ATOM 972 N N . TYR A 1 124 ? 1.046 10.115 8.475 1.00 93.94 124 TYR A N 1
ATOM 973 C CA . TYR A 1 124 ? 1.159 10.628 7.110 1.00 93.94 124 TYR A CA 1
ATOM 974 C C . TYR A 1 124 ? 2.492 11.357 6.917 1.00 93.94 124 TYR A C 1
ATOM 976 O O . TYR A 1 124 ? 3.234 11.051 5.985 1.00 93.94 124 TYR A O 1
ATOM 984 N N . ALA A 1 125 ? 2.828 12.279 7.826 1.00 93.62 125 ALA A N 1
ATOM 985 C CA . ALA A 1 125 ? 4.070 13.044 7.751 1.00 93.62 125 ALA A CA 1
ATOM 986 C C . ALA A 1 125 ? 5.313 12.141 7.835 1.00 93.62 125 ALA A C 1
ATOM 988 O O . ALA A 1 125 ? 6.223 12.283 7.019 1.00 93.62 125 ALA A O 1
ATOM 989 N N . ALA A 1 126 ? 5.321 11.177 8.762 1.00 94.38 126 ALA A N 1
ATOM 990 C CA . ALA A 1 126 ? 6.430 10.242 8.935 1.00 94.38 126 ALA A CA 1
ATOM 991 C C . ALA A 1 126 ? 6.656 9.369 7.689 1.00 94.38 126 ALA A C 1
ATOM 993 O O . ALA A 1 126 ? 7.785 9.231 7.217 1.00 94.38 126 ALA A O 1
ATOM 994 N N . LYS A 1 127 ? 5.589 8.805 7.110 1.00 94.94 127 LYS A N 1
ATOM 995 C CA . LYS A 1 127 ? 5.700 7.985 5.893 1.00 94.94 127 LYS A CA 1
ATOM 996 C C . LYS A 1 127 ? 6.092 8.810 4.673 1.00 94.94 127 LYS A C 1
ATOM 998 O O . LYS A 1 127 ? 6.883 8.350 3.853 1.00 94.94 127 LYS A O 1
ATOM 1003 N N . LEU A 1 128 ? 5.596 10.040 4.568 1.00 96.00 128 LEU A N 1
ATOM 1004 C CA . LEU A 1 128 ? 5.955 10.941 3.479 1.00 96.00 128 LEU A CA 1
ATOM 1005 C C . LEU A 1 128 ? 7.434 11.346 3.528 1.00 96.00 128 LEU A C 1
ATOM 1007 O O . LEU A 1 128 ? 8.072 11.446 2.482 1.00 96.00 128 LEU A O 1
ATOM 1011 N N . GLU A 1 129 ? 7.991 11.545 4.724 1.00 95.50 129 GLU A N 1
ATOM 1012 C CA . GLU A 1 129 ? 9.422 11.803 4.918 1.00 95.50 129 GLU A CA 1
ATOM 1013 C C . GLU A 1 129 ? 10.274 10.593 4.517 1.00 95.50 129 GLU A C 1
ATOM 1015 O O . GLU A 1 129 ? 11.253 10.742 3.786 1.00 95.50 129 GLU A O 1
ATOM 1020 N N . ILE A 1 130 ? 9.868 9.380 4.911 1.00 95.69 130 ILE A N 1
ATOM 1021 C CA . ILE A 1 130 ? 10.532 8.146 4.468 1.00 95.69 130 ILE A CA 1
ATOM 1022 C C . ILE A 1 130 ? 10.507 8.049 2.939 1.00 95.69 130 ILE A C 1
ATOM 1024 O O . ILE A 1 130 ? 11.547 7.783 2.340 1.00 95.69 130 ILE A O 1
ATOM 1028 N N . LEU A 1 131 ? 9.355 8.297 2.309 1.00 95.44 131 LEU A N 1
ATOM 1029 C CA . LEU A 1 131 ? 9.213 8.260 0.853 1.00 95.44 131 LEU A CA 1
ATOM 1030 C C . LEU A 1 131 ? 10.133 9.275 0.164 1.00 95.44 131 LEU A C 1
ATOM 1032 O O . LEU A 1 131 ? 10.802 8.930 -0.806 1.00 95.44 131 LEU A O 1
ATOM 1036 N N . PHE A 1 132 ? 10.199 10.504 0.683 1.00 93.81 132 PHE A N 1
ATOM 1037 C CA . PHE A 1 132 ? 11.075 11.548 0.152 1.00 93.81 132 PHE A CA 1
ATOM 1038 C C . PHE A 1 132 ? 12.554 11.151 0.231 1.00 93.81 132 PHE A C 1
ATOM 1040 O O . PHE A 1 132 ? 13.285 11.312 -0.740 1.00 93.81 132 PHE A O 1
ATOM 1047 N N . ASN A 1 133 ? 12.976 10.557 1.349 1.00 93.00 133 ASN A N 1
ATOM 1048 C CA . ASN A 1 133 ? 14.353 10.100 1.551 1.00 93.00 133 ASN A CA 1
ATOM 1049 C C . ASN A 1 133 ? 14.747 8.894 0.676 1.00 93.00 133 ASN A C 1
ATOM 1051 O O . ASN A 1 133 ? 15.923 8.543 0.634 1.00 93.00 133 ASN A O 1
ATOM 1055 N N . HIS A 1 134 ? 13.789 8.248 0.004 1.00 93.50 134 HIS A N 1
ATOM 1056 C CA . HIS A 1 134 ? 14.040 7.154 -0.943 1.00 93.50 134 HIS A CA 1
ATOM 1057 C C . HIS A 1 134 ? 14.099 7.613 -2.403 1.00 93.50 134 HIS A C 1
ATOM 1059 O O . HIS A 1 134 ? 14.346 6.790 -3.284 1.00 93.50 134 HIS A O 1
ATOM 1065 N N . LEU A 1 135 ? 13.866 8.898 -2.678 1.00 91.38 135 LEU A N 1
ATOM 1066 C CA . LEU A 1 135 ? 14.059 9.444 -4.016 1.00 91.38 135 LEU A CA 1
ATOM 1067 C C . LEU A 1 135 ? 15.550 9.410 -4.392 1.00 91.38 135 LEU A C 1
ATOM 1069 O O . LEU A 1 135 ? 16.406 9.581 -3.521 1.00 91.38 135 LEU A O 1
ATOM 1073 N N . PRO A 1 136 ? 15.883 9.211 -5.677 1.00 88.62 136 PRO A N 1
ATOM 1074 C CA . PRO A 1 136 ? 17.264 9.264 -6.131 1.00 88.62 136 PRO A CA 1
ATOM 1075 C C . PRO A 1 136 ? 17.836 10.677 -5.982 1.00 88.62 136 PRO A C 1
ATOM 1077 O O . PRO A 1 136 ? 17.118 11.668 -6.128 1.00 88.62 136 PRO A O 1
ATOM 1080 N N . ASP A 1 137 ? 19.151 10.773 -5.776 1.00 82.06 137 ASP A N 1
ATOM 1081 C CA . ASP A 1 137 ? 19.860 12.058 -5.692 1.00 82.06 137 ASP A CA 1
ATOM 1082 C C . ASP A 1 137 ? 19.656 12.911 -6.954 1.00 82.06 137 ASP A C 1
ATOM 1084 O O . ASP A 1 137 ? 19.483 14.128 -6.869 1.00 82.06 137 ASP A O 1
ATOM 1088 N N . ASP A 1 138 ? 19.629 12.273 -8.131 1.00 76.69 138 ASP A N 1
ATOM 1089 C CA . ASP A 1 138 ? 19.292 12.937 -9.389 1.00 76.69 138 ASP A CA 1
ATOM 1090 C C . ASP A 1 138 ? 17.789 12.870 -9.668 1.00 76.69 138 ASP A C 1
ATOM 1092 O O . ASP A 1 138 ? 17.251 11.916 -10.234 1.00 76.69 138 ASP A O 1
ATOM 1096 N N . HIS A 1 139 ? 17.118 13.942 -9.273 1.00 74.06 139 HIS A N 1
ATOM 1097 C CA . HIS A 1 139 ? 15.722 14.214 -9.575 1.00 74.06 139 HIS A CA 1
ATOM 1098 C C . HIS A 1 139 ? 15.568 15.624 -10.167 1.00 74.06 139 HIS A C 1
ATOM 1100 O O . HIS A 1 139 ? 14.610 16.346 -9.911 1.00 74.06 139 HIS A O 1
ATOM 1106 N N . SER A 1 140 ? 16.537 16.038 -10.983 1.00 70.62 140 SER A N 1
ATOM 1107 C CA . SER A 1 140 ? 16.585 17.377 -11.586 1.00 70.62 140 SER A CA 1
ATOM 1108 C C . SER A 1 140 ? 15.460 17.664 -12.597 1.00 70.62 140 SER A C 1
ATOM 1110 O O . SER A 1 140 ? 15.181 18.825 -12.895 1.00 70.62 140 SER A O 1
ATOM 1112 N N . GLY A 1 141 ? 14.794 16.623 -13.111 1.00 68.75 141 GLY A N 1
ATOM 1113 C CA . GLY A 1 141 ? 13.692 16.722 -14.079 1.00 68.75 141 GLY A CA 1
ATOM 1114 C C . GLY A 1 141 ? 12.317 17.019 -13.473 1.00 68.75 141 GLY A C 1
ATOM 1115 O O . GLY A 1 141 ? 11.336 17.131 -14.209 1.00 68.75 141 GLY A O 1
ATOM 1116 N N . ILE A 1 142 ? 12.220 17.155 -12.148 1.00 76.75 142 ILE A N 1
ATOM 1117 C CA . ILE A 1 142 ? 10.955 17.362 -11.435 1.00 76.75 142 ILE A CA 1
ATOM 1118 C C . ILE A 1 142 ? 10.931 18.684 -10.667 1.00 76.75 142 ILE A C 1
ATOM 1120 O O . ILE A 1 142 ? 11.948 19.286 -10.346 1.00 76.75 142 ILE A O 1
ATOM 1124 N N . TRP A 1 143 ? 9.719 19.169 -10.412 1.00 77.06 143 TRP A N 1
ATOM 1125 C CA . TRP A 1 143 ? 9.435 20.523 -9.923 1.00 77.06 143 TRP A CA 1
ATOM 1126 C C . TRP A 1 143 ? 9.532 20.704 -8.404 1.00 77.06 143 TRP A C 1
ATOM 1128 O O . TRP A 1 143 ? 9.242 21.794 -7.917 1.00 77.06 143 TRP A O 1
ATOM 1138 N N . TRP A 1 144 ? 9.877 19.663 -7.645 1.00 79.31 144 TRP A N 1
ATOM 1139 C CA . TRP A 1 144 ? 10.097 19.771 -6.203 1.00 79.31 144 TRP A CA 1
ATOM 1140 C C . TRP A 1 144 ? 11.592 19.655 -5.898 1.00 79.31 144 TRP A C 1
ATOM 1142 O O . TRP A 1 144 ? 12.264 18.737 -6.351 1.00 79.31 144 TRP A O 1
ATOM 1152 N N . THR A 1 145 ? 12.109 20.607 -5.130 1.00 79.00 145 THR A N 1
ATOM 1153 C CA . THR A 1 145 ? 13.537 20.708 -4.764 1.00 79.00 145 THR A CA 1
ATOM 1154 C C . THR A 1 145 ? 13.767 20.567 -3.262 1.00 79.00 145 THR A C 1
ATOM 1156 O O . THR A 1 145 ? 14.897 20.543 -2.781 1.00 79.00 145 THR A O 1
ATOM 1159 N N . SER A 1 146 ? 12.678 20.488 -2.498 1.00 88.31 146 SER A N 1
ATOM 1160 C CA . SER A 1 146 ? 12.692 20.353 -1.049 1.00 88.31 146 SER A CA 1
ATOM 1161 C C . SER A 1 146 ? 11.542 19.475 -0.576 1.00 88.31 146 SER A C 1
ATOM 1163 O O . SER A 1 146 ? 10.508 19.354 -1.241 1.00 88.31 146 SER A O 1
ATOM 1165 N N . PHE A 1 147 ? 11.688 18.931 0.631 1.00 91.12 147 PHE A N 1
ATOM 1166 C CA . PHE A 1 147 ? 10.629 18.166 1.279 1.00 91.12 147 PHE A CA 1
ATOM 1167 C C . PHE A 1 147 ? 9.323 18.966 1.422 1.00 91.12 147 PHE A C 1
ATOM 1169 O O . PHE A 1 147 ? 8.240 18.419 1.243 1.00 91.12 147 PHE A O 1
ATOM 1176 N N . GLN A 1 148 ? 9.395 20.276 1.685 1.00 91.19 148 GLN A N 1
ATOM 1177 C CA . GLN A 1 148 ? 8.201 21.121 1.827 1.00 91.19 148 GLN A CA 1
ATOM 1178 C C . GLN A 1 148 ? 7.403 21.234 0.520 1.00 91.19 148 GLN A C 1
ATOM 1180 O O . GLN A 1 148 ? 6.171 21.179 0.536 1.00 91.19 148 GLN A O 1
ATOM 1185 N N . GLU A 1 149 ? 8.089 21.374 -0.616 1.00 90.81 149 GLU A N 1
ATOM 1186 C CA . GLU A 1 149 ? 7.444 21.408 -1.932 1.00 90.81 149 GLU A CA 1
ATOM 1187 C C . GLU A 1 149 ? 6.844 20.051 -2.292 1.00 90.81 149 GLU A C 1
ATOM 1189 O O . GLU A 1 149 ? 5.685 19.983 -2.711 1.00 90.81 149 GLU A O 1
ATOM 1194 N N . PHE A 1 150 ? 7.603 18.978 -2.056 1.00 91.62 150 PHE A N 1
ATOM 1195 C CA . PHE A 1 150 ? 7.138 17.606 -2.222 1.00 91.62 150 PHE A CA 1
ATOM 1196 C C . PHE A 1 150 ? 5.862 17.362 -1.410 1.00 91.62 150 PHE A C 1
ATOM 1198 O O . PHE A 1 150 ? 4.826 16.998 -1.969 1.00 91.62 150 PHE A O 1
ATOM 1205 N N . ALA A 1 151 ? 5.882 17.678 -0.113 1.00 92.75 151 ALA A N 1
ATOM 1206 C CA . ALA A 1 151 ? 4.758 17.453 0.784 1.00 92.75 151 ALA A CA 1
ATOM 1207 C C . ALA A 1 151 ? 3.494 18.209 0.355 1.00 92.75 151 ALA A C 1
ATOM 1209 O O . ALA A 1 151 ? 2.394 17.649 0.354 1.00 92.75 151 ALA A O 1
ATOM 1210 N N . LYS A 1 152 ? 3.650 19.461 -0.087 1.00 91.38 152 LYS A N 1
ATOM 1211 C CA . LYS A 1 152 ? 2.545 20.276 -0.603 1.00 91.38 152 LYS A CA 1
ATOM 1212 C C . LYS A 1 152 ? 1.901 19.660 -1.847 1.00 91.38 152 LYS A C 1
ATOM 1214 O O . LYS A 1 152 ? 0.681 19.725 -2.000 1.00 91.38 152 LYS A O 1
ATOM 1219 N N . ILE A 1 153 ? 2.697 19.093 -2.752 1.00 90.50 153 ILE A N 1
ATOM 1220 C CA . ILE A 1 153 ? 2.192 18.511 -4.002 1.00 90.50 153 ILE A CA 1
ATOM 1221 C C . ILE A 1 153 ? 1.519 17.161 -3.739 1.00 90.50 153 ILE A C 1
ATOM 1223 O O . ILE A 1 153 ? 0.416 16.914 -4.245 1.00 90.50 153 ILE A O 1
ATOM 1227 N N . MET A 1 154 ? 2.140 16.328 -2.905 1.00 93.00 154 MET A N 1
ATOM 1228 C CA . MET A 1 154 ? 1.627 15.010 -2.531 1.00 93.00 154 MET A CA 1
ATOM 1229 C C . MET A 1 154 ? 0.313 15.115 -1.742 1.00 93.00 154 MET A C 1
ATOM 1231 O O . MET A 1 154 ? -0.620 14.365 -2.013 1.00 93.00 154 MET A O 1
ATOM 1235 N N . GLY A 1 155 ? 0.180 16.115 -0.863 1.00 91.25 155 GLY A N 1
ATOM 1236 C CA . GLY A 1 155 ? -1.023 16.336 -0.049 1.00 91.25 155 GLY A CA 1
ATOM 1237 C C . GLY A 1 155 ? -2.144 17.148 -0.708 1.00 91.25 155 GLY A C 1
ATOM 1238 O O . GLY A 1 155 ? -3.218 17.279 -0.133 1.00 91.25 155 GLY A O 1
ATOM 1239 N N . LYS A 1 156 ? -1.949 17.710 -1.911 1.00 88.19 156 LYS A N 1
ATOM 1240 C CA . LYS A 1 156 ? -2.879 18.698 -2.509 1.00 88.19 156 LYS A CA 1
ATOM 1241 C C . LYS A 1 156 ? -4.345 18.234 -2.607 1.00 88.19 156 LYS A C 1
ATOM 1243 O O . LYS A 1 156 ? -5.238 19.081 -2.589 1.00 88.19 156 LYS A O 1
ATOM 1248 N N . TRP A 1 157 ? -4.586 16.931 -2.754 1.00 85.25 157 TRP A N 1
ATOM 1249 C CA . TRP A 1 157 ? -5.926 16.355 -2.928 1.00 85.25 157 TRP A CA 1
ATOM 1250 C C . TRP A 1 157 ? -6.393 15.488 -1.754 1.00 85.25 157 TRP A C 1
ATOM 1252 O O . TRP A 1 157 ? -7.498 14.959 -1.805 1.00 85.25 157 TRP A O 1
ATOM 1262 N N . LEU A 1 158 ? -5.577 15.364 -0.709 1.00 81.69 158 LEU A N 1
ATOM 1263 C CA . LEU A 1 158 ? -5.899 14.619 0.500 1.00 81.69 158 LEU A CA 1
ATOM 1264 C C . LEU A 1 158 ? -6.387 15.639 1.535 1.00 81.69 158 LEU A C 1
ATOM 1266 O O . LEU A 1 158 ? -5.602 16.440 2.039 1.00 81.69 158 LEU A O 1
ATOM 1270 N N . ARG A 1 159 ? -7.697 15.679 1.774 1.00 61.56 159 ARG A N 1
ATOM 1271 C CA . ARG A 1 159 ? -8.325 16.449 2.854 1.00 61.56 159 ARG A CA 1
ATOM 1272 C C . ARG A 1 159 ? -9.097 15.501 3.745 1.00 61.56 159 ARG A C 1
ATOM 1274 O O . ARG A 1 159 ? -9.783 14.634 3.165 1.00 61.56 159 ARG A O 1
#

pLDDT: mean 84.69, std 9.27, range [54.06, 96.0]

Organism: Flavonifractor plautii (NCBI:txid292800)

Radius of gyration: 22.4 Å; chains: 1; bounding box: 44×55×42 Å